Protein AF-A0A7C3H5Z0-F1 (afdb_monomer_lite)

Foldseek 3Di:
DVVVVVVVVVVLLVVLLPCPPCPVLVVLLVVLQVVLVVLVVVVVVDDPPVSNVVSVVSSVVSNVVNVVSVVSSVVSVVVD

Structure (mmCIF, N/CA/C/O backbone):
data_AF-A0A7C3H5Z0-F1
#
_entry.id   AF-A0A7C3H5Z0-F1
#
loop_
_atom_site.group_PDB
_atom_site.id
_atom_site.type_symbol
_atom_site.label_atom_id
_atom_site.label_alt_id
_atom_site.label_comp_id
_atom_site.label_asym_id
_atom_site.label_entity_id
_atom_site.label_seq_id
_atom_site.pdbx_PDB_ins_code
_atom_site.Cartn_x
_atom_site.Cartn_y
_atom_site.Cartn_z
_atom_site.occupancy
_atom_site.B_iso_or_equiv
_atom_site.auth_seq_id
_atom_site.auth_comp_id
_atom_site.auth_asym_id
_atom_site.auth_atom_id
_atom_site.pdbx_PDB_model_num
ATOM 1 N N . MET A 1 1 ? -13.643 17.149 -12.815 1.00 61.31 1 MET A N 1
ATOM 2 C CA . MET A 1 1 ? -13.019 16.201 -11.863 1.00 61.31 1 MET A CA 1
ATOM 3 C C . MET A 1 1 ? -12.510 14.915 -12.525 1.00 61.31 1 MET A C 1
ATOM 5 O O . MET A 1 1 ? -11.455 14.466 -12.118 1.00 61.31 1 MET A O 1
ATOM 9 N N . MET A 1 2 ? -13.153 14.366 -13.569 1.00 62.00 2 MET A N 1
ATOM 10 C CA . MET A 1 2 ? -12.673 13.149 -14.271 1.00 62.00 2 MET A CA 1
ATOM 11 C C . MET A 1 2 ? -11.269 13.284 -14.903 1.00 62.00 2 MET A C 1
ATOM 13 O O . MET A 1 2 ? -10.492 12.337 -14.885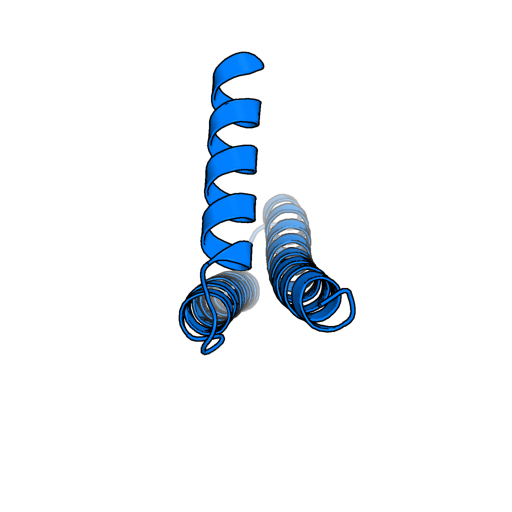 1.00 62.00 2 MET A O 1
ATOM 17 N N . GLN A 1 3 ? -10.925 14.468 -15.420 1.00 62.12 3 GLN A N 1
ATOM 18 C CA . GLN A 1 3 ? -9.676 14.693 -16.163 1.00 62.12 3 GLN A CA 1
ATOM 19 C C . GLN A 1 3 ? -8.419 14.638 -15.268 1.00 62.12 3 GLN A C 1
ATOM 21 O O . GLN A 1 3 ? -7.454 13.967 -15.609 1.00 62.12 3 GLN A O 1
ATOM 26 N N . GLN A 1 4 ? -8.472 15.231 -14.067 1.00 64.38 4 GLN A N 1
ATOM 27 C CA . GLN A 1 4 ? -7.359 15.195 -13.100 1.00 64.38 4 GLN A CA 1
ATOM 28 C C . GLN A 1 4 ? -7.090 13.786 -12.550 1.00 64.38 4 GLN A C 1
ATOM 30 O O . GLN A 1 4 ? -5.953 13.438 -12.246 1.00 64.38 4 GLN A O 1
ATOM 35 N N . GLN A 1 5 ? -8.131 12.958 -12.425 1.00 63.34 5 GLN A N 1
ATOM 36 C CA . GLN A 1 5 ? -7.989 11.591 -11.923 1.00 63.34 5 GLN A CA 1
ATOM 37 C C . GLN A 1 5 ? -7.293 10.685 -12.953 1.00 63.34 5 GLN A C 1
ATOM 39 O O . GLN A 1 5 ? -6.464 9.859 -12.580 1.00 63.34 5 GLN A O 1
ATOM 44 N N . GLN A 1 6 ? -7.561 10.893 -14.248 1.00 63.00 6 GLN A N 1
ATOM 45 C CA . GLN A 1 6 ? -6.847 10.216 -15.338 1.00 63.00 6 GLN A CA 1
ATOM 46 C C . GLN A 1 6 ? -5.373 10.636 -15.426 1.00 63.00 6 GLN A C 1
ATOM 48 O O . GLN A 1 6 ? -4.510 9.785 -15.630 1.00 63.00 6 GLN A O 1
ATOM 53 N N . GLU A 1 7 ? -5.067 11.921 -15.229 1.00 64.25 7 GLU A N 1
ATOM 54 C CA . GLU A 1 7 ? -3.684 12.424 -15.213 1.00 64.25 7 GLU A CA 1
ATOM 55 C C . GLU A 1 7 ? -2.859 11.816 -14.069 1.00 64.25 7 GLU A C 1
ATOM 57 O O . GLU A 1 7 ? -1.730 11.375 -14.286 1.00 64.25 7 GLU A O 1
ATOM 62 N N . ALA A 1 8 ? -3.438 11.718 -12.867 1.00 67.38 8 ALA A N 1
ATOM 63 C CA . ALA A 1 8 ? -2.782 11.097 -11.717 1.00 67.38 8 ALA A CA 1
ATOM 64 C C . ALA A 1 8 ? -2.516 9.593 -11.924 1.00 67.38 8 ALA A C 1
ATOM 66 O O . ALA A 1 8 ? -1.459 9.096 -11.533 1.00 67.38 8 ALA A O 1
ATOM 67 N N . HIS A 1 9 ? -3.444 8.874 -12.567 1.00 66.06 9 HIS A N 1
ATOM 68 C CA . HIS A 1 9 ? -3.270 7.454 -12.894 1.00 66.06 9 HIS A CA 1
ATOM 69 C C . HIS A 1 9 ? -2.112 7.232 -13.875 1.00 66.06 9 HIS A C 1
ATOM 71 O O . HIS A 1 9 ? -1.242 6.404 -13.610 1.00 66.06 9 HIS A O 1
ATOM 77 N N . MET A 1 10 ? -2.049 8.019 -14.956 1.00 75.94 10 MET A N 1
ATOM 78 C CA . MET A 1 10 ? -0.957 7.924 -15.934 1.00 75.94 10 MET A CA 1
ATOM 79 C C . MET A 1 10 ? 0.409 8.236 -15.312 1.00 75.94 10 MET A C 1
ATOM 81 O O . MET A 1 10 ? 1.409 7.616 -15.671 1.00 75.94 10 MET A O 1
ATOM 85 N N . ALA A 1 11 ? 0.466 9.176 -14.363 1.00 83.25 11 ALA A N 1
ATOM 86 C CA . ALA A 1 11 ? 1.701 9.491 -13.653 1.00 83.25 11 ALA A CA 1
ATOM 87 C C . ALA A 1 11 ? 2.185 8.319 -12.782 1.00 83.25 11 ALA A C 1
ATOM 89 O O . ALA A 1 11 ? 3.372 8.000 -12.802 1.00 83.25 11 ALA A O 1
ATOM 90 N N . LEU A 1 12 ? 1.280 7.652 -12.057 1.00 85.06 12 LEU A N 1
ATOM 91 C CA . LEU A 1 12 ? 1.620 6.494 -11.226 1.00 85.06 12 LEU A CA 1
ATOM 92 C C . LEU A 1 12 ? 2.104 5.304 -12.067 1.00 85.06 12 LEU A C 1
ATOM 94 O O . LEU A 1 12 ? 3.130 4.706 -11.750 1.00 85.06 12 LEU A O 1
ATOM 98 N N . GLU A 1 13 ? 1.389 4.982 -13.146 1.00 87.00 13 GLU A N 1
ATOM 99 C CA . GLU A 1 13 ? 1.755 3.901 -14.071 1.00 87.00 13 GLU A CA 1
ATOM 100 C C . GLU A 1 13 ? 3.134 4.129 -14.687 1.00 87.00 13 GLU A C 1
ATOM 102 O O . GLU A 1 13 ? 3.958 3.215 -14.719 1.00 87.00 13 GLU A O 1
ATOM 107 N N . LYS A 1 14 ? 3.412 5.365 -15.116 1.00 89.38 14 LYS A N 1
ATOM 108 C CA . LYS A 1 14 ? 4.721 5.738 -15.647 1.00 89.38 14 LYS A CA 1
ATOM 109 C C . LYS A 1 14 ? 5.823 5.581 -14.598 1.00 89.38 14 LYS A C 1
ATOM 111 O O . LYS A 1 14 ? 6.839 4.958 -14.887 1.00 89.38 14 LYS A O 1
ATOM 116 N N . SER A 1 15 ? 5.613 6.086 -13.382 1.00 91.69 15 SER A N 1
ATOM 117 C CA . SER A 1 15 ? 6.591 5.945 -12.296 1.00 91.69 15 SER A CA 1
ATOM 118 C C . SER A 1 15 ? 6.885 4.478 -11.965 1.00 91.69 15 SER A C 1
ATOM 120 O O . SER A 1 15 ? 8.034 4.135 -11.707 1.00 91.69 15 SER A O 1
ATOM 122 N N . LEU A 1 16 ? 5.881 3.594 -12.015 1.00 91.44 16 LEU A N 1
ATOM 123 C CA . LEU A 1 16 ? 6.079 2.151 -11.830 1.00 91.44 16 LEU A CA 1
ATOM 124 C C . LEU A 1 16 ? 6.812 1.493 -13.009 1.00 91.44 16 LEU A C 1
ATOM 126 O O . LEU A 1 16 ? 7.609 0.581 -12.790 1.00 91.44 16 LEU A O 1
ATOM 130 N N . ALA A 1 17 ? 6.572 1.942 -14.243 1.00 90.19 17 ALA A N 1
ATOM 131 C CA . ALA A 1 17 ? 7.286 1.451 -15.422 1.00 90.19 17 ALA A CA 1
ATOM 132 C C . ALA A 1 17 ? 8.780 1.802 -15.372 1.00 90.19 17 ALA A C 1
ATOM 134 O O . ALA A 1 17 ? 9.626 0.935 -15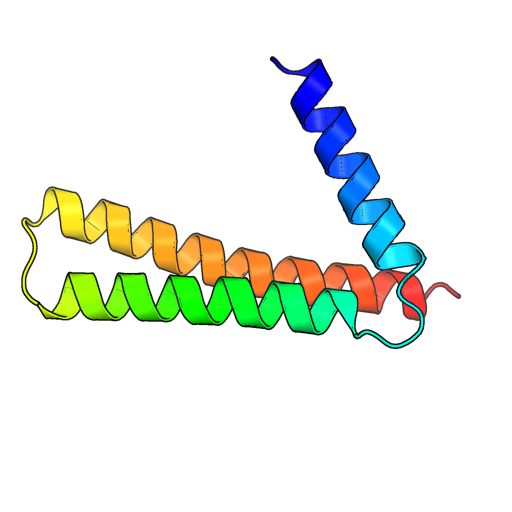.615 1.00 90.19 17 ALA A O 1
ATOM 135 N N . ASP A 1 18 ? 9.089 3.038 -14.979 1.00 92.88 18 ASP A N 1
ATOM 136 C CA . ASP A 1 18 ? 10.453 3.564 -14.889 1.00 92.88 18 ASP A CA 1
ATOM 137 C C . ASP A 1 18 ? 11.227 3.011 -13.664 1.00 92.88 18 ASP A C 1
ATOM 139 O O . ASP A 1 18 ? 12.459 3.049 -13.635 1.00 92.88 18 ASP A O 1
ATOM 143 N N . ASP A 1 19 ? 10.540 2.444 -12.662 1.00 92.94 19 ASP A N 1
ATOM 144 C CA . ASP A 1 19 ? 11.122 1.925 -11.411 1.00 92.94 19 ASP A CA 1
ATOM 145 C C . ASP A 1 19 ? 11.854 0.583 -11.591 1.00 92.94 19 ASP A C 1
ATOM 147 O O . ASP A 1 19 ? 11.406 -0.447 -11.089 1.00 92.94 19 ASP A O 1
ATOM 151 N N . ALA A 1 20 ? 12.984 0.574 -12.312 1.00 89.75 20 ALA A N 1
ATOM 152 C CA . ALA A 1 20 ? 13.842 -0.592 -12.596 1.00 89.75 20 ALA A CA 1
ATOM 153 C C . ALA A 1 20 ? 14.167 -1.454 -11.351 1.00 89.75 20 ALA A C 1
ATOM 155 O O . ALA A 1 20 ? 14.063 -2.685 -11.383 1.00 89.75 20 ALA A O 1
ATOM 156 N N . SER A 1 21 ? 14.542 -0.793 -10.254 1.00 93.12 21 SER A N 1
ATOM 157 C CA . SER A 1 21 ? 15.012 -1.410 -9.010 1.00 93.12 21 SER A CA 1
ATOM 158 C C . SER A 1 21 ? 13.888 -1.919 -8.108 1.00 93.12 21 SER A C 1
ATOM 160 O O . SER A 1 21 ? 14.150 -2.714 -7.206 1.00 93.12 21 SER A O 1
ATOM 162 N N . GLY A 1 22 ? 12.649 -1.481 -8.336 1.00 94.94 22 GLY A N 1
ATOM 163 C CA . GLY A 1 22 ? 11.518 -1.786 -7.465 1.00 94.94 22 GLY A CA 1
ATOM 164 C C . GLY A 1 22 ? 11.506 -0.957 -6.179 1.00 94.94 22 GLY A C 1
ATOM 165 O O . GLY A 1 22 ? 10.804 -1.306 -5.230 1.00 94.94 22 GLY A O 1
ATOM 166 N N . GLN A 1 23 ? 12.315 0.100 -6.102 1.00 95.88 23 GLN A N 1
ATOM 167 C CA . GLN A 1 23 ? 12.392 0.938 -4.912 1.00 95.88 23 GLN A CA 1
ATOM 168 C C . GLN A 1 23 ? 11.080 1.696 -4.710 1.00 95.88 23 GLN A C 1
ATOM 170 O O . GLN A 1 23 ? 10.512 1.654 -3.618 1.00 95.88 23 GLN A O 1
ATOM 175 N N . PHE A 1 24 ? 10.571 2.330 -5.767 1.00 94.31 24 PHE A N 1
ATOM 176 C CA . PHE A 1 24 ? 9.346 3.118 -5.689 1.00 94.31 24 PHE A CA 1
ATOM 177 C C . PHE A 1 24 ? 8.129 2.241 -5.364 1.00 94.31 24 PHE A C 1
ATOM 179 O O . PHE A 1 24 ? 7.322 2.610 -4.507 1.00 94.31 24 PHE A O 1
ATOM 186 N N . LYS A 1 25 ? 8.019 1.037 -5.952 1.00 96.00 25 LYS A N 1
ATOM 187 C CA . LYS A 1 25 ? 6.938 0.107 -5.578 1.00 96.00 25 LYS A CA 1
ATOM 188 C C . LYS A 1 25 ? 6.989 -0.280 -4.097 1.00 96.00 25 LYS A C 1
ATOM 190 O O . LYS A 1 25 ? 5.947 -0.352 -3.449 1.00 96.00 25 LYS A O 1
ATOM 195 N N . ASN A 1 26 ? 8.183 -0.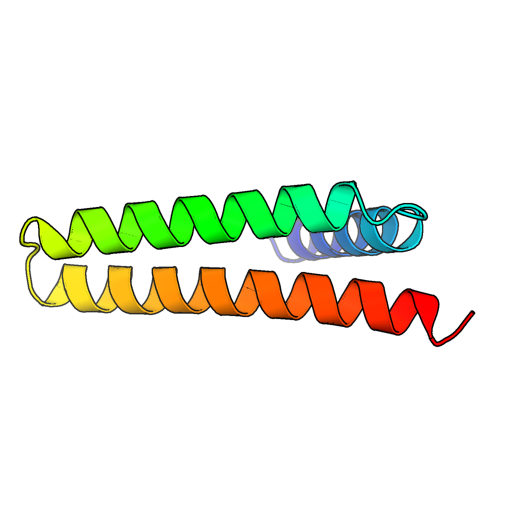498 -3.545 1.00 97.00 26 ASN A N 1
ATOM 196 C CA . ASN A 1 26 ? 8.351 -0.930 -2.160 1.00 97.00 26 ASN A CA 1
ATOM 197 C C . ASN A 1 26 ? 8.015 0.204 -1.187 1.00 97.00 26 ASN A C 1
ATOM 199 O O . ASN A 1 26 ? 7.402 -0.050 -0.151 1.00 97.00 26 ASN A O 1
ATOM 203 N N . GLU A 1 27 ? 8.360 1.446 -1.533 1.00 96.75 27 GLU A N 1
ATOM 204 C CA . GLU A 1 27 ? 7.968 2.637 -0.774 1.00 96.75 27 GLU A CA 1
ATOM 205 C C . GLU A 1 27 ? 6.437 2.784 -0.724 1.00 96.75 27 GLU A C 1
ATOM 207 O O . GLU A 1 27 ? 5.874 2.916 0.365 1.00 96.75 27 GLU A O 1
ATOM 212 N N . LEU A 1 28 ? 5.746 2.646 -1.863 1.00 95.81 28 LEU A N 1
ATOM 213 C CA . LEU A 1 28 ? 4.277 2.690 -1.924 1.00 95.81 28 LEU A CA 1
ATOM 214 C C . LEU A 1 28 ? 3.611 1.569 -1.114 1.00 95.81 28 LEU A C 1
ATOM 216 O O . LEU A 1 28 ? 2.692 1.822 -0.334 1.00 95.81 28 LEU A O 1
ATOM 220 N N . ILE A 1 29 ? 4.078 0.326 -1.269 1.00 97.56 29 ILE A N 1
ATOM 221 C CA . ILE A 1 29 ? 3.557 -0.825 -0.513 1.00 97.56 29 ILE A CA 1
ATOM 222 C C . ILE A 1 29 ? 3.779 -0.612 0.989 1.00 97.56 29 ILE A C 1
ATOM 224 O O . ILE A 1 29 ? 2.867 -0.851 1.787 1.00 97.56 29 ILE A O 1
ATOM 228 N N . SER A 1 30 ? 4.957 -0.124 1.385 1.00 97.62 30 SER A N 1
ATOM 229 C CA . SER A 1 30 ? 5.265 0.195 2.780 1.00 97.62 30 SER A CA 1
ATOM 230 C C . SER A 1 30 ? 4.311 1.255 3.334 1.00 97.62 30 SER A C 1
ATOM 232 O O . SER A 1 30 ? 3.772 1.084 4.429 1.00 97.62 30 SER A O 1
ATOM 234 N N . GLU A 1 31 ? 4.042 2.321 2.579 1.00 97.31 31 GLU A N 1
ATOM 235 C CA . GLU A 1 31 ? 3.118 3.378 2.991 1.00 97.31 31 GLU A CA 1
ATOM 236 C C . GLU A 1 31 ? 1.683 2.860 3.166 1.00 97.31 31 GLU A C 1
ATOM 238 O O . GLU A 1 31 ? 1.053 3.117 4.197 1.00 97.31 31 GLU A O 1
ATOM 243 N N . PHE A 1 32 ? 1.161 2.095 2.203 1.00 97.50 32 PHE A N 1
ATOM 244 C CA . PHE A 1 32 ? -0.178 1.507 2.307 1.00 97.50 32 PHE A CA 1
ATOM 245 C C . PHE A 1 32 ? -0.294 0.544 3.487 1.00 97.50 32 PHE A C 1
ATOM 247 O O . PHE A 1 32 ? -1.270 0.608 4.238 1.00 97.50 32 PHE A O 1
ATOM 254 N N . THR A 1 33 ? 0.722 -0.294 3.698 1.00 96.62 33 THR A N 1
ATOM 255 C CA . THR A 1 33 ? 0.768 -1.245 4.816 1.00 96.62 33 THR A CA 1
ATOM 256 C C . THR A 1 33 ? 0.791 -0.517 6.159 1.00 96.62 33 THR A C 1
ATOM 258 O O . THR A 1 33 ? 0.025 -0.859 7.063 1.00 96.62 33 THR A O 1
ATOM 261 N N . MET A 1 34 ? 1.617 0.526 6.289 1.00 97.69 34 MET A N 1
ATOM 262 C CA . MET A 1 34 ? 1.698 1.348 7.498 1.00 97.69 34 MET A CA 1
ATOM 263 C C . MET A 1 34 ? 0.350 2.009 7.806 1.00 97.69 34 MET A C 1
ATOM 265 O O . MET A 1 34 ? -0.173 1.854 8.910 1.00 97.69 34 MET A O 1
ATOM 269 N N . ARG A 1 35 ? -0.269 2.661 6.815 1.00 97.25 35 ARG A N 1
ATOM 270 C CA . ARG A 1 35 ? -1.586 3.298 6.976 1.00 97.25 35 ARG A CA 1
ATOM 271 C C . ARG A 1 35 ? -2.683 2.282 7.308 1.00 97.25 35 ARG A C 1
ATOM 273 O O . ARG A 1 35 ? -3.535 2.551 8.151 1.00 97.25 35 ARG A O 1
ATOM 280 N N . SER A 1 36 ? -2.666 1.098 6.690 1.00 97.25 36 SER A N 1
ATOM 281 C CA . SER A 1 36 ? -3.617 0.018 6.999 1.00 97.25 36 SER A CA 1
ATOM 282 C C . SER A 1 36 ? -3.488 -0.417 8.460 1.00 97.25 36 SER A C 1
ATOM 284 O O . SER A 1 36 ? -4.488 -0.549 9.173 1.00 97.25 36 SER A O 1
ATOM 286 N N . GLN A 1 37 ? -2.253 -0.549 8.950 1.00 96.62 37 GLN A N 1
ATOM 287 C CA . GLN A 1 37 ? -1.985 -0.893 10.339 1.00 96.62 37 GLN A CA 1
ATOM 288 C C . GLN A 1 37 ? -2.437 0.204 11.312 1.00 96.62 37 GLN A C 1
ATOM 290 O O . GLN A 1 37 ? -3.046 -0.109 12.336 1.00 96.62 37 GLN A O 1
ATOM 295 N N . GLU A 1 38 ? -2.211 1.479 10.998 1.00 96.56 38 GLU A N 1
ATOM 296 C CA . GLU A 1 38 ? -2.709 2.607 11.798 1.00 96.56 38 GLU A CA 1
ATOM 297 C C . GLU A 1 38 ? -4.238 2.588 11.918 1.00 96.56 38 GLU A C 1
ATOM 299 O O . GLU A 1 38 ? -4.786 2.740 13.014 1.00 96.56 38 GLU A O 1
ATOM 304 N N . VAL A 1 39 ? -4.935 2.321 10.810 1.00 95.88 39 VAL A N 1
ATOM 305 C CA . VAL A 1 39 ? -6.399 2.194 10.779 1.00 95.88 39 VAL A CA 1
ATOM 306 C C . VAL A 1 39 ? -6.866 1.031 11.657 1.00 95.88 39 VAL A C 1
ATOM 308 O O . VAL A 1 39 ? -7.808 1.182 12.438 1.00 95.88 39 VAL A O 1
ATOM 311 N N . ARG A 1 40 ? -6.187 -0.120 11.600 1.00 95.19 40 ARG A N 1
ATOM 312 C CA . ARG A 1 40 ? -6.480 -1.277 12.465 1.00 95.19 40 ARG A CA 1
ATOM 313 C C . ARG A 1 40 ? -6.244 -0.969 13.941 1.00 95.19 40 ARG A C 1
ATOM 315 O O . ARG A 1 40 ? -7.070 -1.329 14.778 1.00 95.19 40 ARG A O 1
ATOM 322 N N . VAL A 1 41 ? -5.168 -0.254 14.270 1.00 95.31 41 VAL A N 1
ATOM 323 C CA . VAL A 1 41 ? -4.900 0.210 15.639 1.00 95.31 41 VAL A CA 1
ATOM 324 C C . VAL A 1 41 ? -6.007 1.147 16.123 1.00 95.31 41 VAL A C 1
ATOM 326 O O . VAL A 1 41 ? -6.461 1.000 17.257 1.00 95.31 41 VAL A O 1
ATOM 329 N N . ALA A 1 42 ? -6.485 2.068 15.283 1.00 91.44 42 ALA A N 1
ATOM 330 C CA . ALA A 1 42 ? -7.600 2.949 15.624 1.00 91.44 42 ALA A CA 1
ATOM 331 C C . ALA A 1 42 ? -8.891 2.159 15.897 1.00 91.44 42 ALA A C 1
ATOM 333 O O . ALA A 1 42 ? -9.551 2.406 16.904 1.00 91.44 42 ALA A O 1
ATOM 334 N N . MET A 1 43 ? -9.210 1.157 15.069 1.00 94.06 43 MET A N 1
ATOM 335 C CA . MET A 1 43 ? -10.358 0.270 15.299 1.00 94.06 43 MET A CA 1
ATOM 336 C C . MET A 1 43 ? -10.256 -0.492 16.629 1.00 94.06 43 MET A C 1
ATOM 338 O O . MET A 1 43 ? -11.247 -0.601 17.352 1.00 94.06 43 MET A O 1
ATOM 342 N N . ASN A 1 44 ? -9.059 -0.966 16.988 1.00 93.31 44 ASN A N 1
ATOM 343 C CA . ASN A 1 44 ? -8.815 -1.718 18.225 1.00 93.31 44 ASN A CA 1
ATOM 344 C C . ASN A 1 44 ? -8.938 -0.871 19.504 1.00 93.31 44 ASN A C 1
ATOM 346 O O . ASN A 1 44 ? -9.071 -1.430 20.590 1.00 93.31 44 ASN A O 1
ATOM 3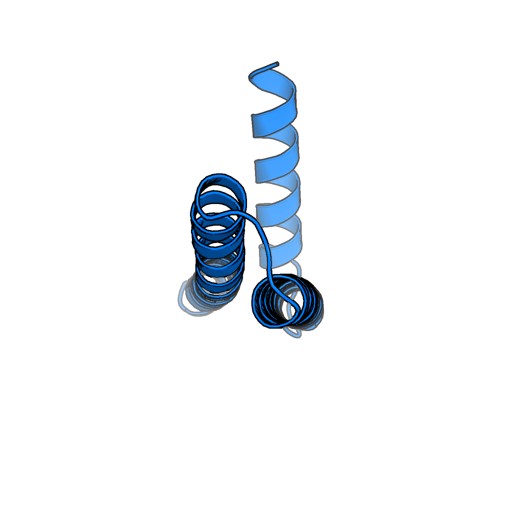50 N N . ARG A 1 45 ? -8.915 0.465 19.401 1.00 92.38 45 ARG A N 1
ATOM 351 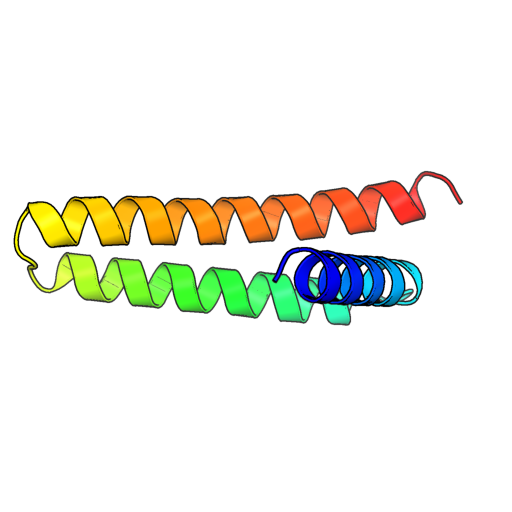C CA . ARG A 1 45 ? -9.118 1.381 20.541 1.00 92.38 45 ARG A CA 1
ATOM 352 C C . ARG A 1 45 ? -10.591 1.585 20.909 1.00 92.38 45 ARG A C 1
ATOM 354 O O . ARG A 1 45 ? -10.876 2.276 21.881 1.00 92.38 45 ARG A O 1
ATOM 361 N N . GLY A 1 46 ? -11.506 0.966 20.163 1.00 89.94 46 GLY A N 1
ATOM 362 C CA . GLY A 1 46 ? -12.942 1.123 20.339 1.00 89.94 46 GLY A CA 1
ATOM 363 C C . GLY A 1 46 ? -13.459 2.310 19.534 1.00 89.94 46 GLY A C 1
ATOM 364 O O . GLY A 1 46 ? -13.187 3.467 19.845 1.00 89.94 46 GLY A O 1
ATOM 365 N N . VAL A 1 47 ? -14.228 2.010 18.491 1.00 91.69 47 VAL A N 1
ATOM 366 C CA . VAL A 1 47 ? -14.913 2.995 17.646 1.00 91.69 47 VAL A CA 1
ATOM 367 C C . VAL A 1 47 ? -16.390 2.612 17.516 1.00 91.69 47 VAL A C 1
ATOM 369 O O . VAL A 1 47 ? -16.720 1.427 17.624 1.00 91.69 47 VAL A O 1
ATOM 372 N N . PRO A 1 48 ? -17.300 3.571 17.267 1.00 93.75 48 PRO A N 1
ATOM 373 C CA . PRO A 1 48 ? -18.704 3.261 17.007 1.00 93.75 48 PRO A CA 1
ATOM 374 C C . PRO A 1 48 ? -18.871 2.264 15.843 1.00 93.75 48 PRO A C 1
ATOM 376 O O . PRO A 1 48 ? -18.090 2.330 14.890 1.00 93.75 48 PRO A O 1
ATOM 379 N N . PRO A 1 49 ? -19.903 1.396 15.842 1.00 89.88 49 PRO A N 1
ATOM 380 C CA . PRO A 1 49 ? -20.078 0.358 14.817 1.00 89.88 49 PRO A CA 1
ATOM 381 C C . PRO A 1 49 ? -20.062 0.875 13.370 1.00 89.88 49 PRO A C 1
ATOM 383 O O . PRO A 1 49 ? -19.439 0.274 12.496 1.00 89.88 49 PRO A O 1
ATOM 386 N N . GLU A 1 50 ? -20.688 2.024 13.109 1.00 91.06 50 GLU A N 1
ATOM 387 C CA . GLU A 1 50 ? -20.686 2.643 11.776 1.00 91.06 50 GLU A CA 1
ATOM 388 C C . GLU A 1 50 ? -19.291 3.112 11.341 1.00 91.06 50 GLU A C 1
ATOM 390 O O . GLU A 1 50 ? -18.939 3.042 10.162 1.00 91.06 50 GLU A O 1
ATOM 395 N N . GLN A 1 51 ? -18.480 3.586 12.290 1.00 93.31 51 GLN A N 1
ATOM 396 C CA . GLN A 1 51 ? -17.099 3.984 12.028 1.00 93.31 51 GLN A CA 1
ATOM 397 C C . GLN A 1 51 ? -16.206 2.757 11.854 1.00 93.31 51 GLN A C 1
ATOM 399 O O . GLN A 1 51 ? -15.365 2.754 10.960 1.00 93.31 51 GLN A O 1
ATOM 404 N N . TYR A 1 52 ? -16.441 1.691 12.628 1.00 94.94 52 TYR A N 1
ATOM 405 C CA . TYR A 1 52 ? -15.734 0.421 12.479 1.00 94.94 52 TYR A CA 1
ATOM 406 C C . TYR A 1 52 ? -15.860 -0.118 11.054 1.00 94.94 52 TYR A C 1
ATOM 408 O O . TYR A 1 52 ? -14.855 -0.392 10.412 1.00 94.94 52 TYR A O 1
ATOM 416 N N . GLN A 1 53 ? -17.082 -0.201 10.516 1.00 94.12 53 GLN A N 1
ATOM 417 C CA . GLN A 1 53 ? -17.304 -0.715 9.159 1.00 94.12 53 GLN A CA 1
ATOM 418 C C . GLN A 1 53 ? -16.603 0.129 8.087 1.00 94.12 53 GLN A C 1
ATOM 420 O O . GLN A 1 53 ? -16.065 -0.414 7.121 1.00 94.12 53 GLN A O 1
ATOM 425 N N . LYS A 1 54 ? -16.594 1.460 8.244 1.00 95.56 54 LYS A N 1
ATOM 426 C CA . LYS A 1 54 ? -15.889 2.368 7.327 1.00 95.56 54 LYS A CA 1
ATOM 427 C C . LYS A 1 54 ? -14.375 2.162 7.392 1.00 95.56 54 LYS A C 1
ATOM 429 O O . LYS A 1 54 ? -13.744 2.006 6.351 1.00 95.56 54 LYS A O 1
ATOM 434 N N . LEU A 1 55 ? -13.809 2.116 8.596 1.00 96.12 55 LEU A N 1
ATOM 435 C CA . LEU A 1 55 ? -12.376 1.905 8.813 1.00 96.12 55 LEU A CA 1
ATOM 436 C C . LEU A 1 55 ? -11.930 0.511 8.358 1.00 96.12 55 LEU A C 1
ATOM 438 O O . LEU A 1 55 ? -10.879 0.377 7.739 1.00 96.12 55 LEU A O 1
ATOM 442 N N . GLN A 1 56 ? -12.755 -0.513 8.572 1.00 96.12 56 GLN A N 1
ATOM 443 C CA . GLN A 1 56 ? -12.484 -1.873 8.118 1.00 96.12 56 GLN A CA 1
ATOM 444 C C . GLN A 1 56 ? -12.381 -1.930 6.592 1.00 96.12 56 GLN A C 1
ATOM 446 O O . GLN A 1 56 ? -11.393 -2.439 6.066 1.00 96.12 56 GLN A O 1
ATOM 451 N N . LYS A 1 57 ? -13.360 -1.357 5.879 1.00 97.00 57 LYS A N 1
ATOM 452 C CA . LYS A 1 57 ? -13.327 -1.268 4.411 1.00 97.00 57 LYS A CA 1
ATOM 453 C C . LYS A 1 57 ? -12.126 -0.467 3.919 1.00 97.00 57 LYS A C 1
ATOM 455 O O . LYS A 1 57 ? -11.525 -0.825 2.914 1.00 97.00 57 LYS A O 1
ATOM 460 N N . PHE A 1 58 ? -11.765 0.601 4.626 1.00 97.31 58 PHE A N 1
ATOM 461 C CA . PHE A 1 58 ? -10.619 1.423 4.258 1.00 97.31 58 PHE A CA 1
ATOM 462 C C . PHE A 1 58 ? -9.286 0.679 4.428 1.00 97.31 58 PHE A C 1
ATOM 464 O O . PHE A 1 58 ? -8.474 0.690 3.509 1.00 97.31 58 PHE A O 1
ATOM 471 N N . SER A 1 59 ? -9.085 -0.039 5.539 1.00 97.12 59 SER A N 1
ATOM 472 C CA . SER A 1 59 ? -7.906 -0.900 5.727 1.00 97.12 59 SER A CA 1
ATOM 473 C C . SER A 1 59 ? -7.827 -1.990 4.652 1.00 97.12 59 SER A C 1
ATOM 475 O O . SER A 1 59 ? -6.774 -2.167 4.051 1.00 97.12 59 SER A O 1
ATOM 477 N N . GLN A 1 60 ? -8.947 -2.641 4.323 1.00 97.44 60 GLN A N 1
ATOM 478 C CA . GLN A 1 60 ? -8.995 -3.630 3.237 1.00 97.44 60 GLN A CA 1
ATOM 479 C C . GLN A 1 60 ? -8.642 -3.025 1.871 1.00 97.44 60 GLN A C 1
ATOM 481 O O . GLN A 1 60 ? -7.956 -3.662 1.077 1.00 97.44 60 GLN A O 1
ATOM 486 N N . ALA A 1 61 ? -9.088 -1.797 1.593 1.00 97.94 61 ALA A N 1
ATOM 487 C CA . ALA A 1 61 ? -8.751 -1.101 0.355 1.00 97.94 61 ALA A CA 1
ATOM 488 C C . ALA A 1 61 ? -7.255 -0.762 0.267 1.00 97.94 61 ALA A C 1
ATOM 490 O O . ALA A 1 61 ? -6.678 -0.869 -0.810 1.00 97.94 61 ALA A O 1
ATOM 491 N N . LEU A 1 62 ? -6.619 -0.394 1.386 1.00 97.56 62 LEU A N 1
ATOM 492 C CA . LEU A 1 62 ? -5.172 -0.161 1.448 1.00 97.56 62 LEU A CA 1
ATOM 493 C C . LEU A 1 62 ? -4.383 -1.456 1.211 1.00 97.56 62 LEU A C 1
ATOM 495 O O . LEU A 1 62 ? -3.429 -1.454 0.436 1.00 97.56 62 LEU A O 1
ATOM 499 N N . ASP A 1 63 ? -4.817 -2.568 1.810 1.00 96.88 63 ASP A N 1
ATOM 500 C CA . ASP A 1 63 ? -4.192 -3.879 1.596 1.00 96.88 63 ASP A CA 1
ATOM 501 C C . ASP A 1 63 ? -4.315 -4.323 0.126 1.00 96.88 63 ASP A C 1
ATOM 503 O O . ASP A 1 63 ? -3.347 -4.786 -0.476 1.00 96.88 63 ASP A O 1
ATOM 507 N N . ALA A 1 64 ? -5.492 -4.128 -0.480 1.00 97.19 64 ALA A N 1
ATOM 508 C CA . ALA A 1 64 ? -5.717 -4.415 -1.894 1.00 97.19 64 ALA A CA 1
ATOM 509 C C . ALA A 1 64 ? -4.884 -3.500 -2.808 1.00 97.19 64 ALA A C 1
ATOM 511 O O . ALA A 1 64 ? -4.339 -3.960 -3.808 1.00 97.19 64 ALA A O 1
ATOM 512 N N . ALA A 1 65 ? -4.735 -2.218 -2.463 1.00 95.88 65 ALA A N 1
ATOM 513 C CA . ALA A 1 65 ? -3.904 -1.288 -3.224 1.00 95.88 65 ALA A CA 1
ATOM 514 C C . ALA A 1 65 ? -2.427 -1.715 -3.232 1.00 95.88 65 ALA A C 1
ATOM 516 O O . ALA A 1 65 ? -1.784 -1.655 -4.280 1.00 95.88 65 ALA A O 1
ATOM 517 N N . ALA A 1 66 ? -1.901 -2.206 -2.104 1.00 96.06 66 ALA A N 1
ATOM 518 C CA . ALA A 1 66 ? -0.541 -2.743 -2.036 1.00 96.06 66 ALA A CA 1
ATOM 519 C C . ALA A 1 66 ? -0.351 -3.954 -2.966 1.00 96.06 66 ALA A C 1
ATOM 521 O O . ALA A 1 66 ? 0.651 -4.030 -3.676 1.00 96.06 66 ALA A O 1
ATOM 522 N N . GLN A 1 67 ? -1.335 -4.859 -3.021 1.00 96.00 67 GLN A N 1
ATOM 523 C CA . GLN A 1 67 ? -1.315 -6.003 -3.943 1.00 96.00 67 GLN A CA 1
ATOM 524 C C . GLN A 1 67 ? -1.335 -5.554 -5.408 1.00 96.00 67 GLN A C 1
ATOM 526 O O . GLN A 1 67 ? -0.538 -6.033 -6.209 1.00 96.00 67 GLN A O 1
ATOM 531 N N . VAL A 1 68 ? -2.194 -4.589 -5.751 1.00 95.31 68 VAL A N 1
ATOM 532 C CA . VAL A 1 68 ? -2.288 -4.055 -7.118 1.00 95.31 68 VAL A CA 1
ATOM 533 C C . VAL A 1 68 ? -0.965 -3.434 -7.570 1.00 95.31 68 VAL A C 1
ATOM 535 O O . VAL A 1 68 ? -0.540 -3.683 -8.696 1.00 95.31 68 VAL A O 1
ATOM 538 N N . VAL A 1 69 ? -0.285 -2.673 -6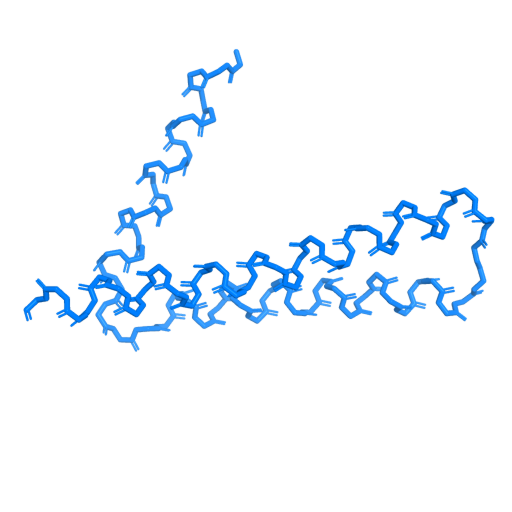.706 1.00 94.62 69 VAL A N 1
ATOM 539 C CA . VAL A 1 69 ? 1.029 -2.089 -7.028 1.00 94.62 69 VAL A CA 1
ATOM 540 C C . VAL A 1 69 ? 2.067 -3.174 -7.321 1.00 94.62 69 VAL A C 1
ATOM 542 O O . VAL A 1 69 ? 2.787 -3.075 -8.319 1.00 94.62 69 VAL A O 1
ATOM 545 N N . ASP A 1 70 ? 2.130 -4.223 -6.497 1.00 94.69 70 ASP A N 1
ATOM 546 C CA . ASP A 1 70 ? 3.084 -5.316 -6.701 1.00 94.69 70 ASP A CA 1
ATOM 547 C C . ASP A 1 70 ? 2.796 -6.110 -7.985 1.00 94.69 70 ASP A C 1
ATOM 549 O O . ASP A 1 70 ? 3.711 -6.409 -8.760 1.00 94.69 70 ASP A O 1
ATOM 553 N N . GLU A 1 71 ? 1.520 -6.389 -8.266 1.00 93.62 71 GLU A N 1
ATOM 554 C CA . GLU A 1 71 ? 1.098 -7.050 -9.501 1.00 93.62 71 GLU A CA 1
ATOM 555 C C . GLU A 1 71 ? 1.416 -6.214 -10.742 1.00 93.62 71 GLU A C 1
ATOM 557 O O . GLU A 1 71 ? 1.939 -6.747 -11.722 1.00 93.62 71 GLU A O 1
ATOM 562 N N . MET A 1 72 ? 1.114 -4.913 -10.722 1.00 92.50 72 MET A N 1
ATOM 563 C CA . MET A 1 72 ? 1.383 -4.015 -11.848 1.00 92.50 72 MET A CA 1
ATOM 564 C C . MET A 1 72 ? 2.874 -3.964 -12.165 1.00 92.50 72 MET A C 1
ATOM 566 O O . MET A 1 72 ? 3.266 -4.183 -13.311 1.00 92.50 72 MET A O 1
ATOM 570 N N . TRP A 1 73 ? 3.711 -3.740 -11.151 1.00 94.25 73 TRP A N 1
ATOM 571 C CA . TRP A 1 73 ? 5.159 -3.700 -11.331 1.00 94.25 73 TRP A CA 1
ATOM 572 C C . TRP A 1 73 ? 5.709 -5.037 -11.846 1.00 94.25 73 TRP A C 1
ATOM 574 O O . TRP A 1 73 ? 6.534 -5.067 -12.760 1.00 94.25 73 TRP A O 1
ATOM 584 N N . SER A 1 74 ? 5.210 -6.158 -11.314 1.00 92.75 74 SER A N 1
ATOM 585 C CA . SER A 1 74 ? 5.621 -7.497 -11.752 1.00 92.75 74 SER A CA 1
ATOM 586 C C . SER A 1 74 ? 5.250 -7.763 -13.211 1.00 92.75 74 SER A C 1
ATOM 588 O O . SER A 1 74 ? 6.066 -8.292 -13.964 1.00 92.75 74 SER A O 1
ATOM 590 N N . ARG A 1 75 ? 4.051 -7.351 -13.644 1.00 92.00 75 ARG A N 1
ATOM 591 C CA . ARG A 1 75 ? 3.609 -7.488 -15.041 1.00 92.00 75 ARG A CA 1
ATOM 592 C C . ARG A 1 75 ? 4.496 -6.692 -15.993 1.00 92.00 75 ARG A C 1
ATOM 594 O O . ARG A 1 75 ? 4.934 -7.256 -16.989 1.00 92.00 75 ARG A O 1
ATOM 601 N N . LEU A 1 76 ? 4.833 -5.445 -15.651 1.00 90.12 76 LEU A N 1
ATOM 602 C CA . LEU A 1 76 ? 5.716 -4.588 -16.461 1.00 90.12 76 LEU A CA 1
ATOM 603 C C . LEU A 1 76 ? 7.101 -5.214 -16.697 1.00 90.12 76 LEU A C 1
ATOM 605 O O . LEU A 1 76 ? 7.746 -4.919 -17.700 1.00 90.12 76 LEU A O 1
ATOM 609 N N . ARG A 1 77 ? 7.554 -6.091 -15.793 1.00 87.81 77 ARG A N 1
ATOM 610 C CA . ARG A 1 77 ? 8.842 -6.797 -15.886 1.00 87.81 77 ARG A CA 1
ATOM 611 C C . ARG A 1 77 ? 8.787 -8.178 -16.516 1.00 87.81 77 ARG A C 1
ATOM 613 O O . ARG A 1 77 ? 9.814 -8.658 -16.975 1.00 87.81 77 ARG A O 1
ATOM 620 N N . GLN A 1 78 ? 7.625 -8.817 -16.537 1.00 80.19 78 GLN A N 1
ATOM 621 C CA . GLN A 1 78 ? 7.435 -10.097 -17.225 1.00 80.19 78 GLN A CA 1
ATOM 622 C C . GLN A 1 78 ? 7.202 -9.918 -18.731 1.00 80.19 78 GLN A C 1
ATOM 624 O O . GLN A 1 78 ? 7.404 -10.857 -19.492 1.00 80.19 78 GLN A O 1
ATOM 629 N N . THR A 1 79 ? 6.770 -8.730 -19.160 1.00 61.50 79 THR A N 1
ATOM 630 C CA . THR A 1 79 ? 6.530 -8.388 -20.572 1.00 61.50 79 THR A CA 1
ATOM 631 C C . THR A 1 79 ? 7.718 -7.705 -21.262 1.00 61.50 79 THR A C 1
ATOM 633 O O . THR A 1 79 ? 7.549 -7.214 -22.378 1.00 61.50 79 THR A O 1
ATOM 636 N N . GLY A 1 80 ? 8.875 -7.623 -20.596 1.00 53.00 80 GLY A N 1
ATOM 637 C CA . GLY A 1 80 ? 10.115 -7.029 -21.114 1.00 53.00 80 GLY A CA 1
ATOM 638 C C . GLY A 1 80 ? 11.089 -8.052 -21.679 1.00 53.00 80 GLY A C 1
ATOM 639 O O . GLY A 1 80 ? 11.087 -9.201 -21.184 1.00 53.00 80 GLY A O 1
#

Radius of gyration: 15.42 Å; chains: 1; bounding box: 36×26×42 Å

Sequence (80 aa):
MMQQQQEAHMALEKSLADDASGQFKNELISEFTMRSQEVRVAMNRGVPPEQYQKLQKFSQALDAAAQVVDEMWSRLRQTG

Secondary structure (DSSP, 8-state):
-HHHHHHHHHHHHHHHHH-TTSHHHHHHHHHHHHHHHHHHHHHHT---HHHHHHHHHHHHHHHHHHHHHHHHHHHHHH--

pLDDT: mean 89.4, std 11.46, range [53.0, 97.94]